Protein AF-A0A087VM39-F1 (afdb_monomer)

InterPro domains:
  IPR001254 Serine proteases, t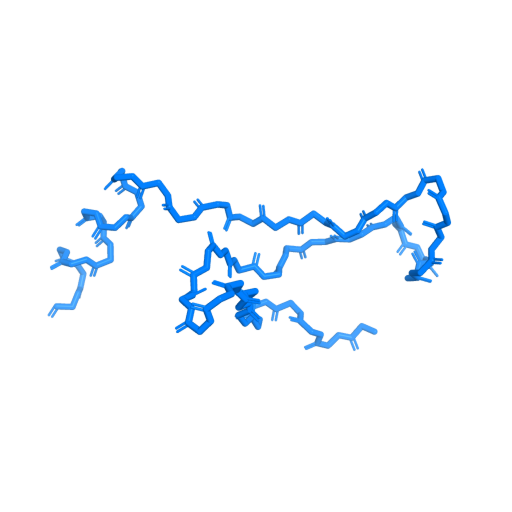rypsin domain [PF00089] (1-46)
  IPR001254 Serine proteases, trypsin domain [PS50240] (1-50)
  IPR009003 Peptidase S1, PA clan [SSF50494] (1-50)

Structure (mmCIF, N/CA/C/O backbone):
data_AF-A0A087VM39-F1
#
_entry.id   AF-A0A087VM39-F1
#
loop_
_atom_site.group_PDB
_atom_site.id
_atom_site.type_symbol
_atom_site.label_atom_id
_atom_site.label_alt_id
_atom_site.label_comp_id
_atom_site.label_asym_id
_atom_site.label_entity_id
_atom_site.label_seq_id
_atom_site.pdbx_PDB_ins_code
_atom_site.Cartn_x
_atom_site.Cartn_y
_atom_site.Cartn_z
_atom_site.occupancy
_atom_site.B_iso_or_equiv
_atom_site.auth_seq_id
_atom_site.auth_comp_id
_atom_site.auth_asym_id
_atom_site.auth_atom_id
_atom_site.pdbx_PDB_model_num
ATOM 1 N N . GLN A 1 1 ? 5.213 7.845 -12.508 1.00 80.38 1 GLN A N 1
ATOM 2 C CA . GLN A 1 1 ? 5.299 8.331 -11.111 1.00 80.38 1 GLN A CA 1
ATOM 3 C C . GLN A 1 1 ? 4.142 9.284 -10.896 1.00 80.38 1 GLN A C 1
ATOM 5 O O . GLN A 1 1 ? 3.883 10.076 -11.792 1.00 80.38 1 GLN A O 1
ATOM 10 N N . GLY A 1 2 ? 3.445 9.161 -9.767 1.00 93.88 2 GLY A N 1
ATOM 11 C CA . GLY A 1 2 ? 2.207 9.901 -9.483 1.00 93.88 2 GLY A CA 1
ATOM 12 C C . GLY A 1 2 ? 1.181 9.084 -8.692 1.00 93.88 2 GLY A C 1
ATOM 13 O O . GLY A 1 2 ? 0.340 9.662 -8.022 1.00 93.88 2 GLY A O 1
ATOM 14 N N . ASP A 1 3 ? 1.301 7.752 -8.697 1.00 96.00 3 ASP A N 1
ATOM 15 C CA . ASP A 1 3 ? 0.329 6.851 -8.055 1.00 96.00 3 ASP A CA 1
ATOM 16 C C . ASP A 1 3 ? 0.523 6.689 -6.536 1.00 96.00 3 ASP A C 1
ATOM 18 O O . ASP A 1 3 ? -0.310 6.080 -5.861 1.00 96.00 3 ASP A O 1
ATOM 22 N N . SER A 1 4 ? 1.642 7.179 -5.987 1.00 96.81 4 SER A N 1
ATOM 23 C CA . SER A 1 4 ? 1.959 7.081 -4.557 1.00 96.81 4 SER A CA 1
ATOM 24 C C . SER A 1 4 ? 0.876 7.752 -3.711 1.00 96.81 4 SER A C 1
ATOM 26 O O . SER A 1 4 ? 0.450 8.865 -4.001 1.00 96.81 4 SER A O 1
ATOM 28 N N . GLY A 1 5 ? 0.432 7.067 -2.656 1.00 97.88 5 GLY A N 1
ATOM 29 C CA . GLY A 1 5 ? -0.717 7.485 -1.845 1.00 97.88 5 GLY A CA 1
ATOM 30 C C . GLY A 1 5 ? -2.071 6.956 -2.337 1.00 97.88 5 GLY A C 1
ATOM 31 O O . GLY A 1 5 ? -3.037 6.982 -1.577 1.00 97.88 5 GLY A O 1
ATOM 32 N N . GLY A 1 6 ? -2.151 6.420 -3.560 1.00 98.25 6 GLY A N 1
ATOM 33 C CA . GLY A 1 6 ? -3.373 5.814 -4.092 1.00 98.25 6 GLY A CA 1
ATOM 34 C C . GLY A 1 6 ? -3.765 4.498 -3.396 1.00 98.25 6 GLY A C 1
ATOM 35 O O . GLY A 1 6 ? -2.904 3.817 -2.829 1.00 98.25 6 GLY A O 1
ATOM 36 N N . PRO A 1 7 ? -5.053 4.105 -3.425 1.00 98.31 7 PRO A N 1
ATOM 37 C CA . PRO A 1 7 ? -5.525 2.888 -2.772 1.00 98.31 7 PRO A CA 1
ATOM 38 C C . PRO A 1 7 ? -5.258 1.628 -3.609 1.00 98.31 7 PRO A C 1
ATOM 40 O O . PRO A 1 7 ? -5.557 1.573 -4.799 1.00 98.31 7 PRO A O 1
ATOM 43 N N . LEU A 1 8 ? -4.800 0.563 -2.950 1.00 98.50 8 LEU A N 1
ATOM 44 C CA . LEU A 1 8 ? -4.882 -0.802 -3.467 1.00 98.50 8 LEU A CA 1
ATOM 45 C C . LEU A 1 8 ? -6.218 -1.415 -3.044 1.00 98.50 8 LEU A C 1
ATOM 47 O O . LEU A 1 8 ? -6.441 -1.666 -1.855 1.00 98.50 8 LEU A O 1
ATOM 51 N N . ILE A 1 9 ? -7.084 -1.690 -4.018 1.00 98.25 9 ILE A N 1
ATOM 52 C CA . ILE A 1 9 ? -8.394 -2.309 -3.803 1.00 98.25 9 ILE A CA 1
ATOM 53 C C . ILE A 1 9 ? -8.326 -3.783 -4.209 1.00 98.25 9 ILE A C 1
ATOM 55 O O . ILE A 1 9 ? -7.952 -4.111 -5.332 1.00 98.25 9 ILE A O 1
ATOM 59 N N . CYS A 1 10 ? -8.715 -4.681 -3.302 1.00 98.06 10 CYS A N 1
ATOM 60 C CA . CYS A 1 10 ? -8.868 -6.108 -3.591 1.00 98.06 10 CYS A CA 1
ATOM 61 C C . CYS A 1 10 ? -10.233 -6.575 -3.085 1.00 98.06 10 CYS A C 1
ATOM 63 O O . CYS A 1 10 ? -10.530 -6.412 -1.897 1.00 98.06 10 CYS A O 1
ATOM 65 N N . ASN A 1 11 ? -11.045 -7.169 -3.965 1.00 97.88 11 ASN A N 1
ATOM 66 C CA . ASN A 1 11 ? -12.427 -7.576 -3.675 1.00 97.88 11 ASN A CA 1
ATOM 67 C C . ASN A 1 11 ? -13.250 -6.425 -3.067 1.00 97.88 11 ASN A C 1
ATOM 69 O O . ASN A 1 11 ? -13.853 -6.582 -2.009 1.00 97.88 11 ASN A O 1
ATOM 73 N N . ASN A 1 12 ? -13.200 -5.246 -3.696 1.00 97.62 12 ASN A N 1
ATOM 74 C CA . ASN A 1 12 ? -13.870 -4.012 -3.258 1.00 97.62 12 ASN A CA 1
ATOM 75 C C . ASN A 1 12 ? -13.491 -3.510 -1.849 1.00 97.62 12 ASN A C 1
ATOM 77 O O . ASN A 1 12 ? -14.192 -2.678 -1.280 1.00 97.62 12 ASN A O 1
ATOM 81 N N . VAL A 1 13 ? -12.368 -3.965 -1.285 1.00 97.56 13 VAL A N 1
ATOM 82 C CA . VAL A 1 13 ? -11.856 -3.502 0.014 1.00 97.56 13 VAL A CA 1
ATOM 83 C C . VAL A 1 13 ? -10.473 -2.884 -0.161 1.00 97.56 13 VAL A C 1
ATOM 85 O O . VAL A 1 13 ? -9.606 -3.479 -0.802 1.00 97.56 13 VAL A O 1
ATOM 88 N N . ILE A 1 14 ? -10.233 -1.724 0.457 1.00 98.00 14 ILE A N 1
ATOM 89 C CA . ILE A 1 14 ? -8.896 -1.115 0.509 1.00 98.00 14 ILE A CA 1
ATOM 90 C C . ILE A 1 14 ? -7.995 -1.989 1.388 1.00 98.00 14 ILE A C 1
ATOM 92 O O . ILE 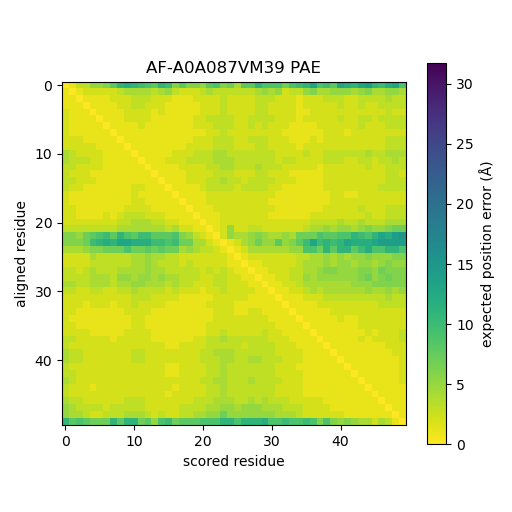A 1 14 ? -8.252 -2.181 2.578 1.00 98.00 14 ILE A O 1
ATOM 96 N N . ARG A 1 15 ? -6.935 -2.544 0.799 1.00 97.94 15 ARG A N 1
ATOM 97 C CA . ARG A 1 15 ? -5.967 -3.416 1.489 1.00 97.94 15 ARG A CA 1
ATOM 98 C C . ARG A 1 15 ? -4.648 -2.724 1.787 1.00 97.94 15 ARG A C 1
ATOM 100 O O . ARG A 1 15 ? -3.955 -3.11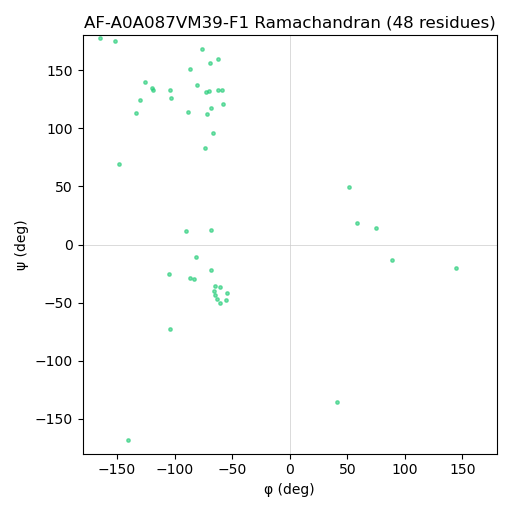4 2.731 1.00 97.94 15 ARG A O 1
ATOM 107 N N . GLY A 1 16 ? -4.306 -1.708 1.008 1.00 98.31 16 GLY A N 1
ATOM 108 C CA . GLY A 1 16 ? -3.067 -0.976 1.186 1.00 98.31 16 GLY A CA 1
ATOM 109 C C . GLY A 1 16 ? -3.037 0.345 0.444 1.00 98.31 16 GLY A C 1
ATOM 110 O O . GLY A 1 16 ? -3.983 0.693 -0.259 1.00 98.31 16 GLY A O 1
ATOM 111 N N . ILE A 1 17 ? -1.933 1.057 0.626 1.00 98.50 17 ILE A N 1
ATOM 112 C CA . ILE A 1 17 ? -1.647 2.350 0.004 1.00 98.50 17 ILE A CA 1
ATOM 113 C C . ILE A 1 17 ? -0.387 2.203 -0.848 1.00 98.50 17 ILE A C 1
ATOM 115 O O . ILE A 1 17 ? 0.598 1.625 -0.383 1.00 98.50 17 ILE A O 1
ATOM 119 N N . THR A 1 18 ? -0.410 2.693 -2.085 1.00 98.31 18 THR A N 1
ATOM 120 C CA . THR A 1 18 ? 0.736 2.651 -3.004 1.00 98.31 18 THR A CA 1
ATOM 121 C C . THR A 1 18 ? 1.932 3.365 -2.386 1.00 98.31 18 THR A C 1
ATOM 123 O O . THR A 1 18 ? 1.849 4.558 -2.087 1.00 98.31 18 THR A O 1
ATOM 126 N N . ALA A 1 19 ? 3.046 2.647 -2.210 1.00 96.94 19 ALA A N 1
ATOM 127 C CA . ALA A 1 19 ? 4.268 3.201 -1.638 1.00 96.94 19 ALA A CA 1
ATOM 128 C C . ALA A 1 19 ? 5.311 3.453 -2.734 1.00 96.94 19 ALA A C 1
ATOM 130 O O . ALA A 1 19 ? 5.540 4.601 -3.121 1.00 96.94 19 ALA A O 1
ATOM 131 N N . PHE A 1 20 ? 5.912 2.387 -3.268 1.00 96.25 20 PHE A N 1
ATOM 132 C CA . PHE A 1 20 ? 6.977 2.479 -4.267 1.00 96.25 20 PHE A CA 1
ATOM 133 C C . PHE A 1 20 ? 7.015 1.250 -5.183 1.00 96.25 20 PHE A C 1
ATOM 135 O O . PHE A 1 20 ? 6.289 0.280 -4.998 1.00 96.25 20 PHE A O 1
ATOM 142 N N . GLY A 1 21 ? 7.885 1.296 -6.185 1.00 94.81 21 GLY A N 1
ATOM 143 C CA . GLY A 1 21 ? 8.252 0.156 -7.019 1.00 94.8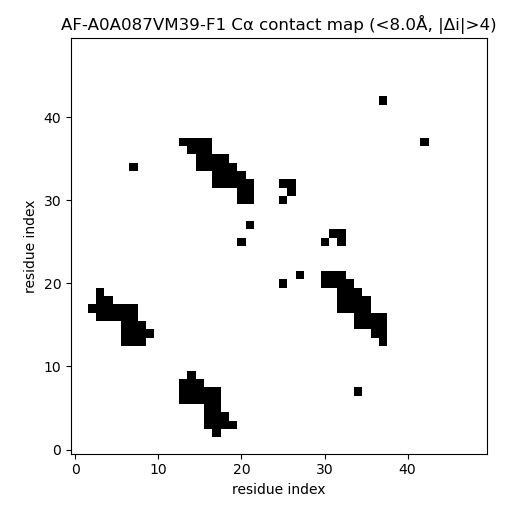1 21 GLY A CA 1
ATOM 144 C C . GLY A 1 21 ? 9.747 0.201 -7.321 1.00 94.81 21 GLY A C 1
ATOM 145 O O . GLY A 1 21 ? 10.493 0.979 -6.721 1.00 94.81 21 GLY A O 1
ATOM 146 N N . LYS A 1 22 ? 10.205 -0.617 -8.262 1.00 93.94 22 LYS A N 1
ATOM 147 C CA . LYS A 1 22 ? 11.625 -0.705 -8.614 1.00 93.94 22 LYS A CA 1
ATOM 148 C C . LYS A 1 22 ? 12.160 0.586 -9.256 1.00 93.94 22 LYS A C 1
ATOM 1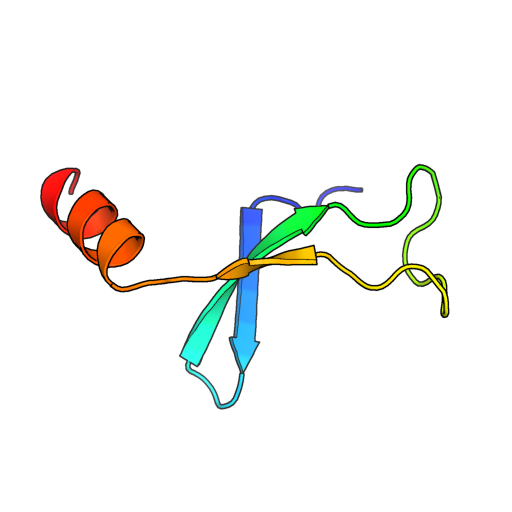50 O O . LYS A 1 22 ? 12.107 0.750 -10.466 1.00 93.94 22 LYS A O 1
ATOM 155 N N . GLY A 1 23 ? 12.776 1.471 -8.472 1.00 86.94 23 GLY A N 1
ATOM 156 C CA . GLY A 1 23 ? 13.545 2.628 -8.964 1.00 86.94 23 GLY A CA 1
ATOM 157 C C . GLY A 1 23 ? 12.903 3.371 -10.151 1.00 86.94 23 GLY A C 1
ATOM 158 O O . GLY A 1 23 ? 11.697 3.594 -10.186 1.00 86.94 23 GLY A O 1
ATOM 159 N N . LYS A 1 24 ? 13.703 3.724 -11.167 1.00 83.62 24 LYS A N 1
ATOM 160 C CA . LYS A 1 24 ? 13.247 4.410 -12.398 1.00 83.62 24 LYS A CA 1
ATOM 161 C C . LYS A 1 24 ? 12.354 3.548 -13.322 1.00 83.62 24 LYS A C 1
ATOM 163 O O . LYS A 1 24 ? 12.160 3.923 -14.476 1.00 83.62 24 LYS A O 1
ATOM 168 N N . LYS A 1 25 ? 11.847 2.390 -12.878 1.00 89.50 25 LYS A N 1
ATOM 169 C CA . LYS A 1 25 ? 11.028 1.471 -13.685 1.00 89.50 25 LYS A CA 1
ATOM 170 C C . LYS A 1 25 ? 9.778 0.998 -12.933 1.00 89.50 25 LYS A C 1
ATOM 172 O O . LYS A 1 25 ? 9.849 0.204 -12.001 1.00 89.50 25 LYS A O 1
ATOM 177 N N . CYS A 1 26 ? 8.609 1.409 -13.411 1.00 93.00 26 CYS A N 1
ATOM 178 C CA . CYS A 1 26 ? 7.329 0.803 -13.034 1.00 93.00 26 CYS A CA 1
ATOM 179 C C . CYS A 1 26 ? 7.035 -0.407 -13.943 1.00 93.00 26 CYS A C 1
ATOM 181 O O . CYS A 1 26 ? 7.481 -0.431 -15.088 1.00 93.00 26 CYS A O 1
ATOM 183 N N . GLY A 1 27 ? 6.296 -1.407 -13.447 1.00 93.19 27 GLY A N 1
ATOM 184 C CA . GLY A 1 27 ? 5.869 -2.566 -14.250 1.00 93.19 27 GLY A CA 1
ATOM 185 C C . GLY A 1 27 ? 6.958 -3.605 -14.553 1.00 93.19 27 GLY A C 1
ATOM 186 O O . GLY A 1 27 ? 6.770 -4.448 -15.424 1.00 93.19 27 GLY A O 1
ATOM 187 N N . ALA A 1 28 ? 8.100 -3.560 -13.859 1.00 95.12 28 ALA A N 1
ATOM 188 C CA . ALA A 1 28 ? 9.146 -4.569 -14.006 1.00 95.12 28 ALA A CA 1
ATOM 189 C C . ALA A 1 28 ? 8.720 -5.900 -13.360 1.00 95.12 28 ALA A C 1
ATOM 191 O O . ALA A 1 28 ? 8.304 -5.920 -12.204 1.00 95.12 28 ALA A O 1
ATOM 192 N N . VAL A 1 29 ? 8.872 -7.014 -14.085 1.00 94.94 29 VAL A N 1
ATOM 193 C CA . VAL A 1 29 ? 8.480 -8.361 -13.616 1.00 94.94 29 VAL A CA 1
ATOM 194 C C . VAL A 1 29 ? 9.234 -8.764 -12.346 1.00 94.94 29 VAL A C 1
ATOM 196 O O . VAL A 1 29 ? 8.666 -9.372 -11.447 1.00 94.94 29 VAL A O 1
ATOM 199 N N . ASP A 1 30 ? 10.501 -8.369 -12.241 1.00 95.44 30 ASP A N 1
ATOM 200 C CA . ASP A 1 30 ? 11.366 -8.632 -11.089 1.00 95.44 30 ASP A CA 1
ATOM 201 C C . ASP A 1 30 ? 11.300 -7.528 -10.015 1.00 95.44 30 ASP A C 1
ATOM 203 O O 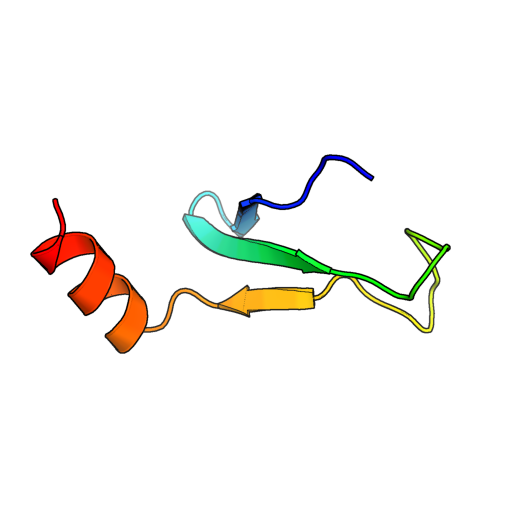. ASP A 1 30 ? 12.138 -7.462 -9.118 1.00 95.44 30 ASP A O 1
ATOM 207 N N . GLY A 1 31 ? 10.325 -6.623 -10.121 1.00 94.94 31 GLY A N 1
ATOM 208 C CA . GLY A 1 31 ? 10.189 -5.449 -9.269 1.00 94.94 31 GLY A CA 1
ATOM 209 C C . GLY A 1 31 ? 8.729 -5.060 -9.072 1.00 94.94 31 GLY A C 1
ATOM 210 O O . GLY A 1 31 ? 8.318 -4.022 -9.603 1.00 94.94 31 GLY A O 1
ATOM 211 N N . PRO A 1 32 ? 7.945 -5.871 -8.336 1.00 96.62 32 PRO A N 1
ATOM 212 C CA . PRO A 1 32 ? 6.530 -5.606 -8.128 1.00 96.62 32 PRO A CA 1
ATOM 213 C C . PRO A 1 32 ? 6.302 -4.288 -7.379 1.00 96.62 32 PRO A C 1
ATOM 215 O O . PRO A 1 32 ? 7.179 -3.773 -6.680 1.00 96.62 32 PRO A O 1
ATOM 218 N N . GLY A 1 33 ? 5.087 -3.754 -7.510 1.00 96.81 33 GLY A N 1
ATOM 219 C CA . GLY A 1 33 ? 4.635 -2.639 -6.685 1.00 96.81 33 GLY A CA 1
ATOM 220 C C . GLY A 1 33 ? 4.594 -3.041 -5.212 1.00 96.81 33 GLY A C 1
ATOM 221 O O . GLY A 1 33 ? 4.076 -4.101 -4.858 1.00 96.81 33 GLY A O 1
ATOM 222 N N . VAL A 1 34 ? 5.139 -2.187 -4.356 1.00 97.44 34 VAL A N 1
ATOM 223 C CA . VAL A 1 34 ? 5.127 -2.347 -2.905 1.00 97.44 34 VAL A CA 1
ATOM 224 C C . VAL A 1 34 ? 4.087 -1.399 -2.319 1.00 97.44 34 VAL A C 1
ATOM 226 O O . VAL A 1 34 ? 4.032 -0.212 -2.653 1.00 97.44 34 VAL A O 1
ATOM 229 N N . TYR A 1 35 ? 3.265 -1.937 -1.422 1.00 98.56 35 TYR A N 1
ATOM 230 C CA . TYR A 1 35 ? 2.140 -1.237 -0.811 1.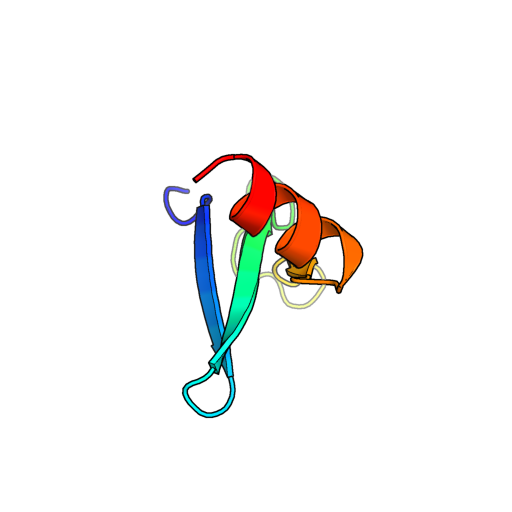00 98.56 35 TYR A CA 1
ATOM 231 C C . TYR A 1 35 ? 2.244 -1.292 0.710 1.00 98.56 35 TYR A C 1
ATOM 233 O O . TYR A 1 35 ? 2.551 -2.338 1.288 1.00 98.56 35 TYR A O 1
ATOM 241 N N . THR A 1 36 ? 1.912 -0.188 1.373 1.00 98.44 36 THR A N 1
ATOM 242 C CA . THR A 1 36 ? 1.739 -0.171 2.827 1.00 98.44 36 THR A CA 1
ATOM 243 C C . THR A 1 36 ? 0.459 -0.917 3.170 1.00 98.44 36 THR A C 1
ATOM 245 O O . THR A 1 36 ? -0.636 -0.466 2.836 1.00 98.44 36 THR A O 1
ATOM 248 N N . ARG A 1 37 ? 0.575 -2.070 3.831 1.00 98.31 37 ARG A N 1
ATOM 249 C CA . ARG A 1 37 ? -0.577 -2.884 4.242 1.00 98.31 37 ARG A CA 1
ATOM 250 C C . ARG A 1 37 ? -1.357 -2.190 5.359 1.00 98.31 37 ARG A C 1
ATOM 252 O O . ARG A 1 37 ? -0.771 -1.828 6.376 1.00 98.31 37 ARG A O 1
ATOM 259 N N . LEU A 1 38 ? -2.683 -2.105 5.236 1.00 97.44 38 LEU A N 1
ATOM 260 C CA . LEU A 1 38 ? -3.555 -1.609 6.309 1.00 97.44 38 LEU A CA 1
ATOM 261 C C . LEU A 1 38 ? -3.692 -2.653 7.431 1.00 97.44 38 LEU A C 1
ATOM 263 O O . LEU A 1 38 ? -4.623 -3.458 7.470 1.00 97.44 38 LEU A O 1
ATOM 267 N N . THR A 1 39 ? -2.714 -2.672 8.335 1.00 98.00 39 T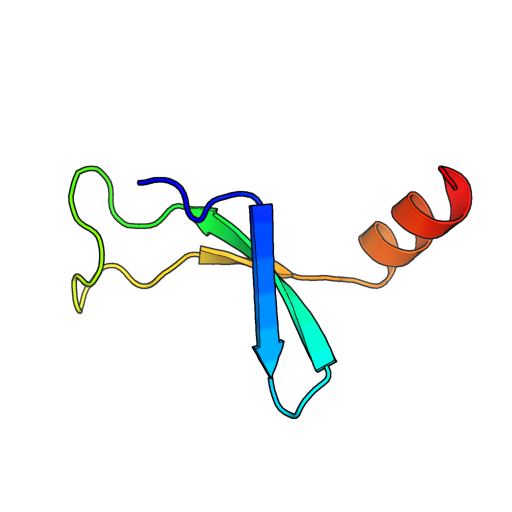HR A N 1
ATOM 268 C CA . THR A 1 39 ? -2.714 -3.519 9.535 1.00 98.00 39 THR A CA 1
ATOM 269 C C . THR A 1 39 ? -3.645 -2.960 10.615 1.00 98.00 39 THR A C 1
ATOM 271 O O . THR A 1 39 ? -4.076 -1.808 10.558 1.00 98.00 39 THR A O 1
ATOM 274 N N . LYS A 1 40 ? -3.921 -3.758 11.657 1.00 98.06 40 LYS A N 1
ATOM 275 C CA . LYS A 1 40 ? -4.686 -3.293 12.829 1.00 98.06 40 LYS A CA 1
ATOM 276 C C . LYS A 1 40 ? -4.070 -2.039 13.460 1.00 98.06 40 LYS A C 1
ATOM 278 O O . LYS A 1 40 ? -4.810 -1.122 13.791 1.00 98.06 40 LYS A O 1
ATOM 283 N N . GLN A 1 41 ? -2.742 -1.986 13.570 1.00 98.38 41 GLN A N 1
ATOM 284 C CA . GLN A 1 41 ? -2.020 -0.846 14.138 1.00 98.38 41 GLN A CA 1
ATOM 285 C C . GLN A 1 41 ? -2.226 0.429 13.311 1.00 98.38 41 GLN A C 1
ATOM 287 O O . GLN A 1 41 ? -2.558 1.473 13.868 1.00 98.38 41 GLN A O 1
ATOM 292 N N . TYR A 1 42 ? -2.101 0.350 11.981 1.00 98.00 42 TYR A N 1
ATOM 293 C CA . TYR A 1 42 ? -2.341 1.514 11.124 1.00 98.00 42 TYR A CA 1
ATOM 294 C C . TYR A 1 42 ? -3.802 1.962 11.157 1.00 98.00 42 TYR A C 1
ATOM 296 O O . TYR A 1 42 ? -4.070 3.156 11.234 1.00 98.00 42 TYR A O 1
ATOM 304 N N . LEU A 1 43 ? -4.753 1.025 11.176 1.00 97.75 43 LEU A N 1
ATOM 305 C CA . LEU A 1 43 ? -6.172 1.364 11.300 1.00 97.75 43 LEU A CA 1
ATOM 306 C C . LEU A 1 43 ? -6.502 2.021 12.650 1.00 97.75 43 LEU A C 1
ATOM 308 O O . LEU A 1 43 ? -7.357 2.899 12.699 1.00 97.75 43 LEU A O 1
ATOM 312 N N . GLN A 1 44 ? -5.849 1.613 13.741 1.00 98.50 44 GLN A N 1
ATOM 313 C CA . GLN A 1 44 ? -5.983 2.277 15.043 1.00 98.50 44 GLN A CA 1
ATOM 314 C C . GLN A 1 44 ? -5.430 3.703 15.007 1.00 98.50 44 GLN A C 1
ATOM 316 O O . GLN A 1 44 ? -6.080 4.608 15.518 1.00 98.50 44 GLN A O 1
ATOM 321 N N . TRP A 1 45 ? -4.269 3.911 14.379 1.00 98.44 45 TRP A N 1
ATOM 322 C CA . TRP A 1 45 ? -3.698 5.245 14.196 1.00 98.44 45 TRP A CA 1
ATOM 323 C C . TRP A 1 45 ? -4.625 6.156 13.376 1.00 98.44 45 TRP A C 1
ATOM 325 O O . TRP A 1 45 ? -4.981 7.224 13.862 1.00 98.44 45 TRP A O 1
ATOM 335 N N . ILE A 1 46 ? -5.107 5.704 12.209 1.00 98.00 46 ILE A N 1
ATOM 336 C CA . ILE A 1 46 ? -6.031 6.479 11.355 1.00 98.00 46 ILE A CA 1
ATOM 337 C C . ILE A 1 46 ? -7.277 6.906 12.143 1.00 98.00 46 ILE A C 1
ATOM 339 O O . ILE A 1 46 ? -7.646 8.075 12.120 1.00 98.00 46 ILE A O 1
ATOM 343 N N . ARG A 1 47 ? -7.896 5.975 12.883 1.00 97.88 47 ARG A N 1
ATOM 344 C CA . ARG A 1 47 ? -9.097 6.246 13.696 1.00 97.88 47 ARG A CA 1
ATOM 345 C C . ARG A 1 47 ? -8.856 7.159 14.896 1.00 97.88 47 ARG A C 1
ATOM 347 O O . ARG A 1 47 ? -9.818 7.676 15.433 1.00 97.88 47 ARG A O 1
ATOM 354 N N . LYS A 1 48 ? -7.616 7.264 15.377 1.00 98.50 48 LYS A N 1
ATOM 355 C CA . LYS A 1 48 ? -7.255 8.166 16.478 1.00 98.50 48 LYS A CA 1
ATOM 356 C C . LYS A 1 48 ? -7.010 9.593 15.974 1.00 98.50 48 LYS A C 1
ATOM 358 O O . LYS A 1 48 ? -7.136 10.533 16.750 1.00 98.50 48 LYS A O 1
ATOM 363 N N . THR A 1 49 ? -6.559 9.738 14.730 1.00 98.38 49 THR A N 1
ATOM 364 C CA . THR A 1 49 ? -6.184 11.032 14.141 1.00 98.38 49 THR A CA 1
ATOM 365 C C . THR A 1 49 ? -7.367 11.776 13.523 1.00 98.38 49 THR A C 1
ATOM 367 O O . THR A 1 49 ? -7.331 13.003 13.490 1.00 98.38 49 THR A O 1
ATOM 370 N N . ILE A 1 50 ? -8.378 11.050 13.037 1.00 91.75 50 ILE A N 1
ATOM 371 C CA . ILE A 1 50 ? -9.681 11.594 12.617 1.00 91.75 50 ILE A CA 1
ATOM 372 C C . ILE A 1 50 ? -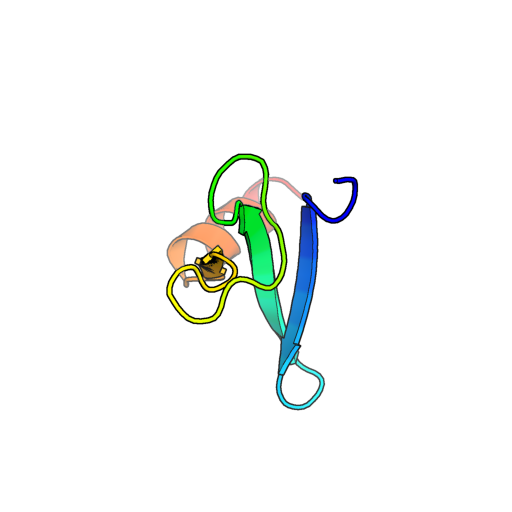10.582 11.704 13.844 1.00 91.75 50 ILE A C 1
ATOM 374 O O . ILE A 1 50 ? -11.225 12.763 13.997 1.00 91.75 50 ILE A O 1
#

Radius of gyration: 12.7 Å; Cα contacts (8 Å, |Δi|>4): 61; chains: 1; bounding box: 27×20×31 Å

Mean predicted aligned error: 2.72 Å

pLDDT: mean 96.09, std 3.77, range [80.38, 98.56]

Sequence (50 aa):
QGDSGGPLICNNVIRGITAFGKGKKCGAVDGPGVYTRLTKQYLQWIRKTI

Organism: NCBI:txid100784

Foldseek 3Di:
DPQFQPFDADPNDGFFTFHDWDPPDDPDPVIDTDTHGPDPVNVVVVVVVD

Solvent-accessible surface area (backbone atoms only — not comparable to full-atom values): 3159 Å² total; per-residue (Å²): 140,78,61,59,73,38,76,39,68,56,95,93,35,80,50,24,30,35,60,53,49,40,79,103,38,80,88,39,91,94,26,62,80,42,58,51,66,68,42,72,67,54,52,50,51,55,66,70,75,106

Nearest PDB structures (foldseek):
  1orf-assembly1_A-2  TM=9.795E-01  e=1.555E-03  Homo sapiens
  1op8-assembly1_A  TM=9.877E-01  e=3.049E-03  Homo sapiens
  1sgf-assembly1_X  TM=7.760E-01  e=6.307E-02  Mus musculus
  1ao5-assembly1_A  TM=9.057E-01  e=1.852E-01  Mus musculus

Secondary structure (DSSP, 8-state):
---TT-EEEETTEEEEEEEE-STT-SS-TTSPPEEEE--HHHHHHHHHH-